Protein AF-A0AAP0EF32-F1 (afdb_monomer_lite)

Sequence (97 aa):
MDSSYGIVKLKPKQASKYGRFVVEEHNKKNAQSLIYDSIDEASVKCQRCGTDDRYRFTVYVKQAGAREAVPYEAILKDKQPGSNSPNLDLRSFKRKV

pLDDT: mean 90.47, std 9.37, range [47.59, 97.75]

Secondary structure (DSSP, 8-state):
---PPEE----HHHHHHHHHHHHHHHHHHHT--PEEEEEEEEEEEEEEETTEEEEEEEEEEE-TT-SS-EEEEEEEEESSTT-SS--EEEEEEEE--

Radius of gyration: 13.28 Å; chains: 1; bounding box: 34×24×44 Å

Structure (mmCIF, N/CA/C/O backbone):
data_AF-A0AAP0EF32-F1
#
_entry.id   AF-A0AAP0EF32-F1
#
loop_
_atom_site.group_PDB
_atom_site.id
_atom_site.type_symbol
_atom_site.label_atom_id
_atom_site.label_alt_id
_atom_site.label_comp_id
_atom_site.label_asym_id
_atom_site.label_entity_id
_atom_site.label_seq_id
_atom_site.pdbx_PDB_ins_code
_atom_site.Cartn_x
_atom_site.Cartn_y
_atom_site.Cartn_z
_atom_site.occupancy
_atom_site.B_iso_or_equiv
_atom_site.auth_seq_id
_atom_site.auth_comp_id
_atom_site.auth_asym_id
_atom_site.auth_atom_id
_atom_site.pdbx_PDB_model_num
ATOM 1 N N . MET A 1 1 ? 1.904 6.828 -26.453 1.00 47.59 1 MET A N 1
ATOM 2 C CA . MET A 1 1 ? 2.602 5.947 -25.495 1.00 47.59 1 MET A CA 1
ATOM 3 C C . MET A 1 1 ? 1.548 5.240 -24.676 1.00 47.59 1 MET A C 1
ATOM 5 O O . MET A 1 1 ? 0.747 5.915 -24.033 1.00 47.59 1 MET A O 1
ATOM 9 N N . ASP A 1 2 ? 1.499 3.917 -24.789 1.00 48.84 2 ASP A N 1
ATOM 10 C CA . ASP A 1 2 ? 0.524 3.077 -24.102 1.00 48.84 2 ASP A CA 1
ATOM 11 C C . ASP A 1 2 ? 0.673 3.274 -22.589 1.00 48.84 2 ASP A C 1
ATOM 13 O O . ASP A 1 2 ? 1.685 2.931 -21.981 1.00 48.84 2 ASP A O 1
ATOM 17 N N . SER A 1 3 ? -0.280 3.996 -22.006 1.00 58.12 3 SER A N 1
ATOM 18 C CA . SER A 1 3 ? -0.214 4.507 -20.635 1.00 58.12 3 SER A CA 1
ATOM 19 C C . SER A 1 3 ? -0.855 3.514 -19.668 1.00 58.12 3 SER A C 1
ATOM 21 O O . SER A 1 3 ? -1.543 3.910 -18.729 1.00 58.12 3 SER A O 1
ATOM 23 N N . SER A 1 4 ? -0.690 2.217 -19.904 1.00 71.25 4 SER A N 1
ATOM 24 C CA . SER A 1 4 ? -1.320 1.179 -19.097 1.00 71.25 4 SER A CA 1
ATOM 25 C C . SER A 1 4 ? -0.462 0.807 -17.889 1.00 71.25 4 SER A C 1
ATOM 27 O O . SER A 1 4 ? 0.759 0.687 -17.976 1.00 71.25 4 SER A O 1
ATOM 29 N N . TYR A 1 5 ? -1.116 0.585 -16.756 1.00 76.62 5 TYR A N 1
ATOM 30 C CA . TYR A 1 5 ? -0.506 -0.028 -15.583 1.00 76.62 5 TYR A CA 1
ATOM 31 C C . TYR A 1 5 ? -0.160 -1.498 -15.872 1.00 76.62 5 TYR A C 1
ATOM 33 O O . TYR A 1 5 ? -1.061 -2.289 -16.151 1.00 76.62 5 TYR A O 1
ATOM 41 N N . GLY A 1 6 ? 1.114 -1.873 -15.751 1.00 86.44 6 GLY A N 1
ATOM 42 C CA . GLY A 1 6 ? 1.565 -3.266 -15.789 1.00 86.44 6 GLY A CA 1
ATOM 43 C C . GLY A 1 6 ? 1.609 -3.874 -14.388 1.00 86.44 6 GLY A C 1
ATOM 44 O O . GLY A 1 6 ? 1.958 -3.184 -13.431 1.00 86.44 6 GLY A O 1
ATOM 45 N N . ILE A 1 7 ? 1.256 -5.154 -14.240 1.00 88.56 7 ILE A N 1
ATOM 46 C CA . ILE A 1 7 ? 1.433 -5.872 -12.966 1.00 88.56 7 ILE A CA 1
ATOM 47 C C . ILE A 1 7 ? 2.934 -6.024 -12.709 1.00 88.56 7 ILE A C 1
ATOM 49 O O . ILE A 1 7 ? 3.672 -6.456 -13.594 1.00 88.56 7 ILE A O 1
ATOM 53 N N . VAL A 1 8 ? 3.389 -5.669 -11.506 1.00 90.50 8 VAL A N 1
ATOM 54 C CA . VAL A 1 8 ? 4.797 -5.799 -11.116 1.00 90.50 8 VAL A CA 1
ATOM 55 C C . VAL A 1 8 ? 4.921 -6.510 -9.782 1.00 90.50 8 VAL A C 1
ATOM 57 O O . VAL A 1 8 ? 4.117 -6.311 -8.877 1.00 90.50 8 VAL A O 1
ATOM 60 N N . LYS A 1 9 ? 5.979 -7.306 -9.637 1.00 90.12 9 LYS A N 1
ATOM 61 C CA . LYS A 1 9 ? 6.311 -7.949 -8.370 1.00 90.12 9 LYS A CA 1
ATOM 62 C C . LYS A 1 9 ? 7.339 -7.106 -7.626 1.00 90.12 9 LYS A C 1
ATOM 64 O O . LYS A 1 9 ? 8.499 -7.035 -8.030 1.00 90.12 9 LYS A O 1
ATOM 69 N N . LEU A 1 10 ? 6.916 -6.465 -6.540 1.00 87.62 10 LEU A N 1
ATOM 70 C CA . LEU A 1 10 ? 7.843 -5.804 -5.623 1.00 87.62 10 LEU A CA 1
ATOM 71 C C . LEU A 1 10 ? 8.566 -6.846 -4.766 1.00 87.62 10 LEU A C 1
ATOM 73 O O . LEU A 1 10 ? 8.036 -7.916 -4.474 1.00 87.62 10 LEU A O 1
ATOM 77 N N . LYS A 1 11 ? 9.782 -6.524 -4.316 1.00 90.81 11 LYS A N 1
ATOM 78 C CA . LYS A 1 11 ? 10.433 -7.319 -3.265 1.00 90.81 11 LYS A CA 1
ATOM 79 C C . LYS A 1 11 ? 9.631 -7.162 -1.960 1.00 90.81 11 LYS A C 1
ATOM 81 O O . LYS A 1 11 ? 9.246 -6.030 -1.661 1.00 90.81 11 LYS A O 1
ATOM 86 N N . PRO A 1 12 ? 9.479 -8.198 -1.113 1.00 89.44 12 PRO A N 1
ATOM 87 C CA . PRO A 1 12 ? 8.648 -8.121 0.100 1.00 89.44 12 PRO A CA 1
ATOM 88 C C . PRO A 1 12 ? 8.994 -6.952 1.041 1.00 89.44 12 PRO A C 1
ATOM 90 O O . PRO A 1 12 ? 8.117 -6.264 1.565 1.00 89.44 12 PRO A O 1
ATOM 93 N N . LYS A 1 13 ? 10.294 -6.648 1.192 1.00 90.44 13 LYS A N 1
ATOM 94 C CA . LYS A 1 13 ? 10.767 -5.489 1.973 1.00 90.44 13 LYS A CA 1
ATOM 95 C C . LYS A 1 13 ? 10.318 -4.151 1.371 1.00 90.44 13 LYS A C 1
ATOM 97 O O . LYS A 1 13 ? 9.969 -3.235 2.109 1.00 90.44 13 LYS A O 1
ATOM 102 N N . GLN A 1 14 ? 10.327 -4.034 0.043 1.00 90.38 14 GLN A N 1
ATOM 103 C CA . GLN A 1 14 ? 9.887 -2.833 -0.669 1.00 90.38 14 GLN A CA 1
ATOM 104 C C . GLN A 1 14 ? 8.363 -2.689 -0.613 1.00 90.38 14 GLN A C 1
ATOM 106 O O . GLN A 1 14 ? 7.878 -1.601 -0.322 1.00 90.38 14 GLN A O 1
ATOM 111 N N . ALA A 1 15 ? 7.624 -3.786 -0.805 1.00 92.44 15 ALA A N 1
ATOM 112 C CA . ALA A 1 15 ? 6.168 -3.818 -0.693 1.00 92.44 15 ALA A CA 1
ATOM 113 C C . ALA A 1 15 ? 5.709 -3.358 0.701 1.00 92.44 15 ALA A C 1
ATOM 115 O O . ALA A 1 15 ? 4.928 -2.416 0.819 1.00 92.44 15 ALA A O 1
ATOM 116 N N . SER A 1 16 ? 6.292 -3.931 1.761 1.00 93.88 16 SER A N 1
ATOM 117 C CA . SER A 1 16 ? 6.029 -3.509 3.144 1.00 93.88 16 SER A CA 1
ATOM 118 C C . SER A 1 16 ? 6.396 -2.043 3.399 1.00 93.88 16 SER A C 1
ATOM 120 O O . SER A 1 16 ? 5.659 -1.335 4.083 1.00 93.88 16 SER A O 1
ATOM 122 N N . LYS A 1 17 ? 7.518 -1.560 2.840 1.00 93.88 17 LYS A N 1
ATOM 123 C CA . LYS A 1 17 ? 7.932 -0.151 2.954 1.00 93.88 17 LYS A CA 1
ATOM 124 C C . LYS A 1 17 ? 6.905 0.786 2.315 1.00 93.88 17 LYS A C 1
ATOM 126 O O . LYS A 1 17 ? 6.539 1.782 2.930 1.00 93.88 17 LYS A O 1
ATOM 131 N N . TYR A 1 18 ? 6.429 0.469 1.111 1.00 94.94 18 TYR A N 1
ATOM 132 C CA . TYR A 1 18 ? 5.419 1.271 0.417 1.00 94.94 18 TYR A CA 1
ATOM 133 C C . TYR A 1 18 ? 4.072 1.229 1.142 1.00 94.94 18 TYR A C 1
ATOM 135 O O . TYR A 1 18 ? 3.463 2.276 1.336 1.00 94.94 18 TYR A O 1
ATOM 143 N N . GLY A 1 19 ? 3.645 0.048 1.600 1.00 96.25 19 GLY A N 1
ATOM 144 C CA . GLY A 1 19 ? 2.417 -0.129 2.373 1.00 96.25 19 GLY A CA 1
ATOM 145 C C . GLY A 1 19 ? 2.399 0.698 3.662 1.00 96.25 19 GLY A C 1
ATOM 146 O O . GLY A 1 19 ? 1.444 1.428 3.906 1.00 96.25 19 GLY A O 1
ATOM 147 N N . ARG A 1 20 ? 3.477 0.665 4.455 1.00 97.00 20 ARG A N 1
ATOM 148 C CA . ARG A 1 20 ? 3.591 1.498 5.667 1.00 97.00 20 ARG A CA 1
ATOM 149 C C . ARG A 1 20 ? 3.611 2.986 5.343 1.00 97.00 20 ARG A C 1
ATOM 151 O O . ARG A 1 20 ? 2.861 3.745 5.948 1.00 97.00 20 ARG A O 1
ATOM 158 N N . PHE A 1 21 ? 4.402 3.382 4.345 1.00 96.44 21 PHE A N 1
ATOM 159 C CA . PHE A 1 21 ? 4.516 4.777 3.925 1.00 96.44 21 PHE A CA 1
ATOM 160 C C . PHE A 1 21 ? 3.153 5.394 3.586 1.00 96.44 21 PHE A C 1
ATOM 162 O O . PHE A 1 21 ? 2.835 6.476 4.072 1.00 96.44 21 PHE A O 1
ATOM 169 N N . VAL A 1 22 ? 2.321 4.714 2.786 1.00 97.31 22 VAL A N 1
ATOM 170 C CA . VAL A 1 22 ? 1.019 5.278 2.386 1.00 97.31 22 VAL A CA 1
ATOM 171 C C . VAL A 1 22 ? 0.059 5.439 3.566 1.00 97.31 22 VAL A C 1
ATOM 173 O O . VAL A 1 22 ? -0.698 6.405 3.595 1.00 97.31 22 VAL A O 1
ATOM 176 N N . VAL A 1 23 ? 0.116 4.543 4.557 1.00 97.19 23 VAL A N 1
ATOM 177 C CA . VAL A 1 23 ? -0.704 4.635 5.775 1.00 97.19 23 VAL A CA 1
ATOM 178 C C . VAL A 1 23 ? -0.226 5.778 6.666 1.00 97.19 23 VAL A C 1
ATOM 180 O O . VAL A 1 23 ? -1.037 6.584 7.116 1.00 97.19 23 VAL A O 1
ATOM 183 N N . GLU A 1 24 ? 1.085 5.895 6.881 1.00 97.00 24 GLU A N 1
ATOM 184 C CA . GLU A 1 24 ? 1.680 6.974 7.674 1.00 97.00 24 GLU A CA 1
ATOM 185 C C . GLU A 1 24 ? 1.392 8.352 7.070 1.00 97.00 24 GLU A C 1
ATOM 187 O O . GLU A 1 24 ? 0.956 9.260 7.777 1.00 97.00 24 GLU A O 1
ATOM 192 N N . GLU A 1 25 ? 1.585 8.516 5.761 1.00 97.19 25 GLU A N 1
ATOM 193 C CA . GLU A 1 25 ? 1.305 9.779 5.075 1.00 97.19 25 GLU A CA 1
ATOM 194 C C . GLU A 1 25 ? -0.183 10.134 5.095 1.00 97.19 25 GLU A C 1
ATOM 196 O O . GLU A 1 25 ? -0.539 11.299 5.277 1.00 97.19 25 GLU A O 1
ATOM 201 N N . HIS A 1 26 ? -1.069 9.144 4.950 1.00 96.69 26 HIS A N 1
ATOM 202 C CA . HIS A 1 26 ? -2.50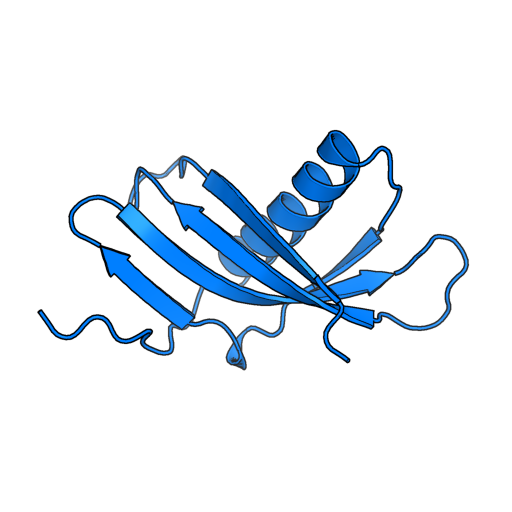7 9.366 5.081 1.00 96.69 26 HIS A CA 1
ATOM 203 C C . HIS A 1 26 ? -2.881 9.814 6.499 1.00 96.69 26 HIS A C 1
ATOM 205 O O . HIS A 1 26 ? -3.607 10.797 6.657 1.00 96.69 26 HIS A O 1
ATOM 211 N N . ASN A 1 27 ? -2.344 9.147 7.522 1.00 96.88 27 ASN A N 1
ATOM 212 C CA . ASN A 1 27 ? -2.565 9.491 8.925 1.00 96.88 27 ASN A CA 1
ATOM 213 C C . ASN A 1 27 ? -2.096 10.915 9.248 1.00 96.88 27 ASN A C 1
ATOM 215 O O . ASN A 1 27 ? -2.855 11.675 9.847 1.00 96.88 27 ASN A O 1
ATOM 219 N N . LYS A 1 28 ? -0.896 11.307 8.792 1.00 96.38 28 LYS A N 1
ATOM 220 C CA . LYS A 1 28 ? -0.365 12.673 8.961 1.00 96.38 28 LYS A CA 1
ATOM 221 C C . LYS A 1 28 ? -1.268 13.724 8.313 1.00 96.38 28 LYS A C 1
ATOM 223 O O . LYS A 1 28 ? -1.560 14.738 8.935 1.00 96.38 28 LYS A O 1
ATOM 228 N N . LYS A 1 29 ? -1.717 13.485 7.074 1.00 95.62 29 LYS A N 1
ATOM 229 C CA . LYS A 1 29 ? -2.533 14.444 6.3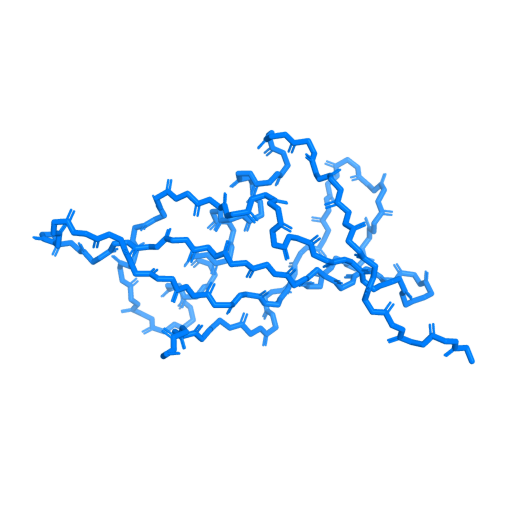06 1.00 95.62 29 LYS A CA 1
ATOM 230 C C . LYS A 1 29 ? -3.957 14.600 6.845 1.00 95.62 29 LYS A C 1
ATOM 232 O O . LYS A 1 29 ? -4.532 15.670 6.696 1.00 95.62 29 LYS A O 1
ATOM 237 N N . ASN A 1 30 ? -4.524 13.550 7.441 1.00 94.50 30 ASN A N 1
ATOM 238 C CA . ASN A 1 30 ? -5.935 13.513 7.844 1.00 94.50 30 ASN A CA 1
ATOM 239 C C . ASN A 1 30 ? -6.146 13.432 9.366 1.00 94.50 30 ASN A C 1
ATOM 241 O O . ASN A 1 30 ? -7.278 13.235 9.798 1.00 94.50 30 ASN A O 1
ATOM 245 N N . ALA A 1 31 ? -5.081 13.538 10.170 1.00 92.19 31 ALA A N 1
ATOM 246 C CA . ALA A 1 31 ? -5.113 13.348 11.624 1.00 92.19 31 ALA A CA 1
ATOM 247 C C . ALA A 1 31 ? -5.800 12.029 12.052 1.00 92.19 31 ALA A C 1
ATOM 249 O O . ALA A 1 31 ? -6.595 11.993 12.989 1.00 92.19 31 ALA A O 1
ATOM 250 N N . GLN A 1 32 ? -5.504 10.935 11.339 1.00 91.88 32 GLN A N 1
ATOM 251 C CA . GLN A 1 32 ? -6.037 9.594 11.616 1.00 91.88 32 GLN A CA 1
ATOM 252 C C . GLN A 1 32 ? -4.984 8.678 12.254 1.00 91.88 32 GLN A C 1
ATOM 254 O O . GLN A 1 32 ? -3.789 8.963 12.226 1.00 91.88 32 GLN A O 1
ATOM 259 N N . SER A 1 33 ? -5.433 7.555 12.816 1.00 93.62 33 SER A N 1
ATOM 260 C CA . SER A 1 33 ? -4.601 6.549 13.491 1.00 93.62 33 SER A CA 1
ATOM 261 C C . SER A 1 33 ? -4.812 5.143 12.915 1.00 93.62 33 SER A C 1
ATOM 263 O O . SER A 1 33 ? -4.987 4.165 13.641 1.00 93.62 33 SER A O 1
ATOM 265 N N . LEU A 1 34 ? -4.819 5.030 11.582 1.00 95.62 34 LEU A N 1
ATOM 266 C CA . LEU A 1 34 ? -4.890 3.732 10.910 1.00 95.62 34 LEU A CA 1
ATOM 267 C C . LEU A 1 34 ? -3.600 2.936 11.141 1.00 95.62 34 LEU A C 1
ATOM 269 O O . LEU A 1 34 ? -2.498 3.480 11.085 1.00 95.62 34 LEU A O 1
ATOM 273 N N . ILE A 1 35 ? -3.741 1.635 11.363 1.00 96.62 35 ILE A N 1
ATOM 274 C CA . ILE A 1 35 ? -2.647 0.697 11.602 1.00 96.62 35 ILE A CA 1
ATOM 275 C C . ILE A 1 35 ? -2.434 -0.108 10.322 1.00 96.62 35 ILE A C 1
ATOM 277 O O . ILE A 1 35 ? -3.367 -0.730 9.815 1.00 96.62 35 ILE A O 1
ATOM 281 N N . TYR A 1 36 ? -1.211 -0.103 9.794 1.00 97.06 36 TYR A N 1
ATOM 282 C CA . TYR A 1 36 ? -0.839 -0.957 8.666 1.00 97.06 36 TYR A CA 1
ATOM 283 C C . TYR A 1 36 ? -0.905 -2.436 9.074 1.00 97.06 36 TYR A C 1
ATOM 285 O O . TYR A 1 36 ? -0.300 -2.820 10.074 1.00 97.06 36 TYR A O 1
ATOM 293 N N . ASP A 1 37 ? -1.599 -3.254 8.283 1.00 96.69 37 ASP A N 1
ATOM 294 C CA . ASP A 1 37 ? -1.657 -4.705 8.469 1.00 96.69 37 ASP A CA 1
ATOM 295 C C . ASP A 1 37 ? -0.789 -5.417 7.422 1.00 96.69 37 ASP A C 1
ATOM 297 O O . ASP A 1 37 ? 0.233 -6.022 7.750 1.00 96.69 37 ASP A O 1
ATOM 301 N N . SER A 1 38 ? -1.156 -5.288 6.148 1.00 96.56 38 SER A N 1
ATOM 302 C CA . SER A 1 38 ? -0.504 -5.993 5.044 1.00 96.56 38 SER A CA 1
ATOM 303 C C . SER A 1 38 ? -0.726 -5.287 3.705 1.00 96.56 38 SER A C 1
ATOM 305 O O . SER A 1 38 ? -1.553 -4.385 3.576 1.00 96.56 38 SER A O 1
ATOM 307 N N . ILE A 1 39 ? 0.034 -5.683 2.688 1.00 96.06 39 ILE A N 1
ATOM 308 C CA . ILE A 1 39 ? -0.127 -5.240 1.302 1.00 96.06 39 ILE A CA 1
ATOM 309 C C . ILE A 1 39 ? -0.474 -6.452 0.439 1.00 96.06 39 ILE A C 1
ATOM 311 O O . ILE A 1 39 ? 0.137 -7.509 0.581 1.00 96.06 39 ILE A O 1
ATOM 315 N N . ASP A 1 40 ? -1.438 -6.301 -0.466 1.00 95.25 40 ASP A N 1
ATOM 316 C CA . ASP A 1 40 ? -1.719 -7.317 -1.477 1.00 95.25 40 ASP A CA 1
ATOM 317 C C . ASP A 1 40 ? -0.683 -7.203 -2.600 1.00 95.25 40 ASP A C 1
ATOM 319 O O . ASP A 1 40 ? -0.830 -6.400 -3.529 1.00 95.25 40 ASP A O 1
ATOM 323 N N . GLU A 1 41 ? 0.384 -7.996 -2.503 1.00 91.56 41 GLU A N 1
ATOM 324 C CA . GLU A 1 41 ? 1.479 -8.009 -3.477 1.00 91.56 41 GLU A CA 1
ATOM 325 C C . GLU A 1 41 ? 1.016 -8.368 -4.899 1.00 91.56 41 GLU A C 1
ATOM 327 O O . GLU A 1 41 ? 1.617 -7.900 -5.866 1.00 91.56 41 GLU A O 1
ATOM 332 N N . ALA A 1 42 ? -0.066 -9.142 -5.050 1.00 90.62 42 ALA A N 1
ATOM 333 C CA . ALA A 1 42 ? -0.613 -9.504 -6.358 1.00 90.62 42 ALA A CA 1
ATOM 334 C C . ALA A 1 42 ? -1.377 -8.342 -7.014 1.00 90.62 42 ALA A C 1
ATOM 336 O O . ALA A 1 42 ? -1.521 -8.291 -8.236 1.00 90.62 42 ALA A O 1
ATOM 337 N N . SER A 1 43 ? -1.838 -7.376 -6.215 1.00 90.44 43 SER A N 1
ATOM 338 C CA . SER A 1 43 ? -2.537 -6.189 -6.711 1.00 90.44 43 SER A CA 1
ATOM 339 C C . SER A 1 43 ? -1.610 -5.081 -7.211 1.00 90.44 43 SER A C 1
ATOM 341 O O . SER A 1 43 ? -2.102 -4.085 -7.750 1.00 90.44 43 SER A O 1
ATOM 343 N N . VAL A 1 44 ? -0.292 -5.212 -7.017 1.00 94.19 44 VAL A N 1
ATOM 344 C CA . VAL A 1 44 ? 0.647 -4.134 -7.323 1.00 94.19 44 VAL A CA 1
ATOM 345 C C . VAL A 1 44 ? 0.788 -3.963 -8.828 1.00 94.19 44 VAL A C 1
ATOM 347 O O . VAL A 1 44 ? 1.245 -4.843 -9.558 1.00 94.19 44 VAL A O 1
ATOM 350 N N . LYS A 1 45 ? 0.437 -2.769 -9.291 1.00 94.06 45 LYS A N 1
ATOM 351 C CA . LYS A 1 45 ? 0.625 -2.345 -10.670 1.00 94.06 45 LYS A CA 1
ATOM 352 C C . LYS A 1 45 ? 1.502 -1.109 -10.720 1.00 94.06 45 LYS A C 1
ATOM 354 O O . LYS A 1 45 ? 1.304 -0.188 -9.931 1.00 94.06 45 LYS A O 1
ATOM 359 N N . CYS A 1 46 ? 2.428 -1.060 -11.666 1.00 92.38 46 CYS A N 1
ATOM 360 C CA . CYS A 1 46 ? 3.265 0.100 -11.930 1.00 92.38 46 CYS A CA 1
ATOM 361 C C . CYS A 1 46 ? 2.983 0.649 -13.329 1.00 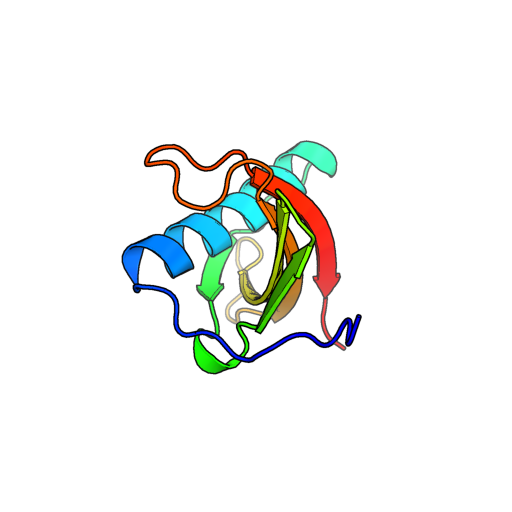92.38 46 CYS A C 1
ATOM 363 O O . CYS A 1 46 ? 2.850 -0.096 -14.298 1.00 92.38 46 CYS A O 1
ATOM 365 N N . GLN A 1 47 ? 2.892 1.966 -13.423 1.00 90.94 47 GLN A N 1
ATOM 366 C CA . GLN A 1 47 ? 2.882 2.712 -14.667 1.00 90.94 47 GLN A CA 1
ATOM 367 C C . GLN A 1 47 ? 4.147 3.568 -14.692 1.00 90.94 47 GLN A C 1
ATOM 369 O O . GLN A 1 47 ? 4.312 4.454 -13.851 1.00 90.94 47 GLN A O 1
ATOM 374 N N . ARG A 1 48 ? 5.025 3.313 -15.662 1.00 85.50 48 ARG A N 1
ATOM 375 C CA . ARG A 1 48 ? 6.238 4.106 -15.861 1.00 85.50 48 ARG A CA 1
ATOM 376 C C . ARG A 1 48 ? 5.907 5.361 -16.662 1.00 85.50 48 ARG A C 1
ATOM 378 O O . ARG A 1 48 ? 5.338 5.281 -17.748 1.00 85.50 48 ARG A O 1
ATOM 385 N N . CYS A 1 49 ? 6.259 6.522 -16.129 1.00 77.50 49 CYS A N 1
ATOM 386 C CA . CYS A 1 49 ? 5.959 7.833 -16.694 1.00 77.50 49 CYS A CA 1
ATOM 387 C C . CYS A 1 49 ? 7.248 8.654 -16.825 1.00 77.50 49 CYS A C 1
ATOM 389 O O . CYS A 1 49 ? 7.495 9.570 -16.042 1.00 77.50 49 CYS A O 1
ATOM 391 N N . GLY A 1 50 ? 8.073 8.333 -17.825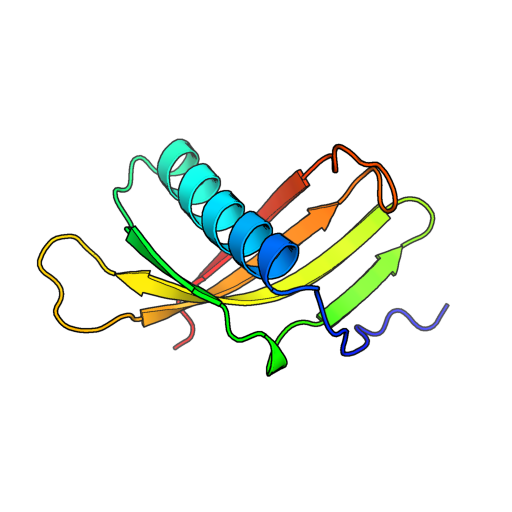 1.00 81.69 50 GLY A N 1
ATOM 392 C CA . GLY A 1 50 ? 9.349 9.017 -18.043 1.00 81.69 50 GLY A CA 1
ATOM 393 C C . GLY A 1 50 ? 10.308 8.792 -16.874 1.00 81.69 50 GLY A C 1
ATOM 394 O O . GLY A 1 50 ? 10.834 7.690 -16.713 1.00 81.69 50 GLY A O 1
ATOM 395 N N . THR A 1 51 ? 10.520 9.836 -16.071 1.00 83.44 51 THR A N 1
ATOM 396 C CA . THR A 1 51 ? 11.389 9.827 -14.883 1.00 83.44 51 THR A CA 1
ATOM 397 C C . THR A 1 51 ? 10.676 9.415 -13.597 1.00 83.44 51 THR A C 1
ATOM 399 O O . THR A 1 51 ? 11.342 9.254 -12.584 1.00 83.44 51 THR A O 1
ATOM 402 N N . ASP A 1 52 ? 9.353 9.245 -13.623 1.00 87.12 52 ASP A N 1
ATOM 403 C CA . ASP A 1 52 ? 8.556 8.894 -12.448 1.00 87.12 52 ASP A CA 1
ATOM 404 C C . ASP A 1 52 ? 7.887 7.526 -12.624 1.00 87.12 52 ASP A C 1
ATOM 406 O O . ASP A 1 52 ? 7.431 7.193 -13.718 1.00 87.12 52 ASP A O 1
ATOM 410 N N . ASP A 1 53 ? 7.705 6.791 -11.529 1.00 91.38 53 ASP A N 1
ATOM 411 C CA . ASP A 1 53 ? 6.856 5.598 -11.488 1.00 91.38 53 ASP A CA 1
ATOM 412 C C . ASP A 1 53 ? 5.583 5.878 -10.683 1.00 91.38 53 ASP A C 1
ATOM 414 O O . ASP A 1 53 ? 5.606 6.516 -9.628 1.00 91.38 53 ASP A O 1
ATOM 418 N N . ARG A 1 54 ? 4.441 5.379 -11.158 1.00 93.50 54 ARG A N 1
ATOM 419 C CA . ARG A 1 54 ? 3.183 5.393 -10.404 1.00 93.50 54 ARG A CA 1
ATOM 420 C C . ARG A 1 54 ? 2.790 3.977 -10.044 1.00 93.50 54 ARG A C 1
ATOM 422 O O . ARG A 1 54 ? 2.452 3.184 -10.916 1.00 93.50 54 ARG A O 1
ATOM 429 N N . TYR A 1 55 ? 2.752 3.694 -8.755 1.00 94.25 55 TYR A N 1
ATOM 430 C CA . TYR A 1 55 ? 2.296 2.429 -8.209 1.00 94.25 55 TYR A CA 1
ATOM 431 C C . TYR A 1 55 ? 0.835 2.541 -7.781 1.00 94.25 55 TYR A C 1
ATOM 433 O O . TYR A 1 55 ? 0.428 3.528 -7.170 1.00 94.25 55 TYR A O 1
ATOM 441 N N . ARG A 1 56 ? 0.048 1.517 -8.096 1.00 95.88 56 ARG A N 1
ATOM 442 C CA . ARG A 1 56 ? -1.308 1.308 -7.593 1.00 95.88 56 ARG A CA 1
ATOM 443 C C . ARG A 1 56 ? -1.361 -0.061 -6.936 1.00 95.88 56 ARG A C 1
ATOM 445 O O . ARG A 1 56 ? -0.946 -1.033 -7.558 1.00 95.88 56 ARG A O 1
ATOM 452 N N . PHE A 1 57 ? -1.856 -0.140 -5.711 1.00 96.62 57 PHE A N 1
ATOM 453 C CA . PHE A 1 57 ? -1.954 -1.399 -4.975 1.00 96.62 57 PHE A CA 1
ATOM 454 C C . PHE A 1 57 ? -3.034 -1.333 -3.900 1.00 96.62 57 PHE A C 1
ATOM 456 O O . PHE A 1 57 ? -3.478 -0.253 -3.507 1.00 96.62 57 PHE A O 1
ATOM 463 N N . THR A 1 58 ? -3.453 -2.503 -3.431 1.00 97.69 58 THR A N 1
ATOM 464 C CA . THR A 1 58 ? -4.352 -2.658 -2.289 1.00 97.69 58 THR A CA 1
ATOM 465 C C . THR A 1 58 ? -3.521 -2.854 -1.025 1.00 97.69 58 THR A C 1
ATOM 467 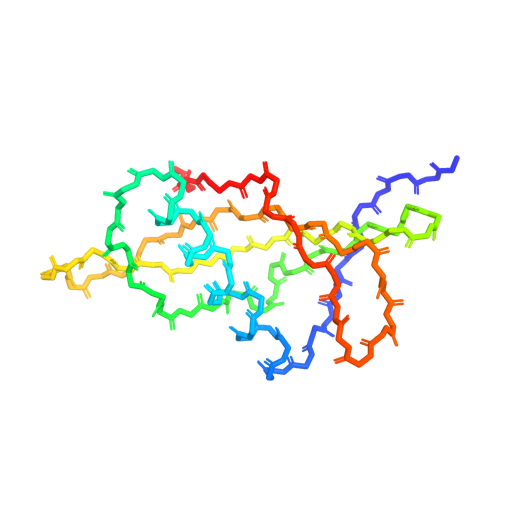O O . THR A 1 58 ? -2.619 -3.689 -0.981 1.00 97.69 58 THR A O 1
ATOM 470 N N . VAL A 1 59 ? -3.825 -2.074 0.004 1.00 97.56 59 VAL A N 1
ATOM 471 C CA . VAL A 1 59 ? -3.240 -2.176 1.339 1.00 97.56 59 VAL A CA 1
ATOM 472 C C . VAL A 1 59 ? -4.353 -2.410 2.347 1.00 97.56 59 VAL A C 1
ATOM 474 O O . VAL A 1 59 ? -5.406 -1.780 2.284 1.00 97.56 59 VAL A O 1
ATOM 477 N N . TYR A 1 60 ? -4.127 -3.340 3.261 1.00 97.62 60 TYR A N 1
ATOM 478 C CA . TYR A 1 60 ? -5.038 -3.657 4.343 1.00 97.62 60 TYR A CA 1
ATOM 479 C C . TYR A 1 60 ? -4.634 -2.867 5.581 1.00 97.62 60 TYR A C 1
ATOM 481 O O . TYR A 1 60 ? -3.464 -2.843 5.978 1.00 97.62 60 TYR A O 1
ATOM 489 N N . VAL A 1 61 ? -5.612 -2.198 6.183 1.00 97.25 61 VAL A N 1
ATOM 490 C CA . VAL A 1 61 ? -5.410 -1.373 7.376 1.00 97.25 61 VAL A CA 1
ATOM 491 C C . VAL A 1 61 ? -6.449 -1.682 8.435 1.00 97.25 61 VAL A C 1
ATOM 493 O O . VAL A 1 61 ? -7.589 -2.013 8.124 1.00 97.25 61 VAL A O 1
ATOM 496 N N . LYS A 1 62 ? -6.067 -1.541 9.698 1.00 96.12 62 LYS A N 1
ATOM 497 C CA . LYS A 1 62 ? -6.950 -1.690 10.854 1.00 96.12 62 LYS A CA 1
ATOM 498 C C . LYS A 1 62 ? -7.169 -0.341 11.518 1.00 96.12 62 LYS A C 1
ATOM 500 O O . LYS A 1 62 ? -6.279 0.505 11.538 1.00 96.12 62 LYS A O 1
ATOM 505 N N . GLN A 1 63 ? -8.345 -0.148 12.096 1.00 92.50 63 GLN A N 1
ATOM 506 C CA . GLN A 1 63 ? -8.539 0.892 13.104 1.00 92.50 63 GLN A CA 1
ATOM 507 C C . GLN A 1 63 ? -8.147 0.338 14.475 1.00 92.50 63 GLN A C 1
ATOM 509 O O . GLN A 1 63 ? -8.187 -0.876 14.693 1.00 92.50 63 GLN A O 1
ATOM 514 N N . ALA A 1 64 ? -7.767 1.211 15.407 1.00 86.19 64 ALA A N 1
ATOM 515 C CA . ALA A 1 64 ? -7.498 0.794 16.779 1.00 86.19 64 ALA A CA 1
ATOM 516 C C . ALA A 1 64 ? -8.726 0.070 17.365 1.00 86.19 64 ALA A C 1
ATOM 518 O O . ALA A 1 64 ? -9.838 0.592 17.331 1.00 86.19 64 ALA A O 1
ATOM 519 N N . GLY A 1 65 ? -8.528 -1.154 17.860 1.00 86.00 65 GLY A N 1
ATOM 520 C CA . GLY A 1 65 ? -9.602 -1.995 18.402 1.00 86.00 65 GLY A CA 1
ATOM 521 C C . GLY A 1 65 ? -10.437 -2.758 17.363 1.00 86.00 65 GLY A C 1
ATOM 522 O O . GLY A 1 65 ? -11.266 -3.580 17.750 1.00 86.00 65 GLY A O 1
ATOM 523 N N . ALA A 1 66 ? -10.213 -2.555 16.061 1.00 90.25 66 ALA A N 1
ATOM 524 C CA . ALA A 1 66 ? -10.872 -3.344 15.024 1.00 90.25 66 ALA A CA 1
ATOM 525 C C . ALA A 1 66 ? -10.258 -4.750 14.925 1.00 90.25 66 ALA A C 1
ATOM 527 O O . ALA A 1 66 ? -9.037 -4.916 14.938 1.00 90.25 66 ALA A O 1
ATOM 528 N N . ARG A 1 67 ? -11.116 -5.768 14.791 1.00 89.06 67 ARG A N 1
ATOM 529 C CA . ARG A 1 67 ? -10.686 -7.170 14.636 1.00 89.06 67 ARG A CA 1
ATOM 530 C C . ARG A 1 67 ? -10.149 -7.466 13.238 1.00 89.06 67 ARG A C 1
ATOM 532 O O . ARG A 1 67 ? -9.225 -8.259 13.088 1.00 89.06 67 ARG A O 1
ATOM 539 N N . GLU A 1 68 ? -10.701 -6.802 12.231 1.00 93.12 68 GLU A N 1
ATOM 540 C CA . GLU A 1 68 ? -10.444 -7.097 10.825 1.00 93.12 68 GLU A CA 1
ATOM 541 C C . GLU A 1 68 ? -9.794 -5.910 10.122 1.00 93.12 68 GLU A C 1
ATOM 543 O O . GLU A 1 68 ? -10.068 -4.747 10.434 1.00 93.12 68 GLU A O 1
ATOM 548 N N . ALA A 1 69 ? -8.908 -6.216 9.175 1.00 96.12 69 ALA A N 1
ATOM 549 C CA . ALA A 1 69 ? -8.332 -5.210 8.304 1.00 96.12 69 ALA A CA 1
ATOM 550 C C . ALA A 1 69 ? -9.270 -4.939 7.125 1.00 96.12 69 ALA A C 1
ATOM 552 O O . ALA A 1 69 ? -9.865 -5.851 6.557 1.00 96.12 69 ALA A O 1
ATOM 553 N N . VAL A 1 70 ? -9.365 -3.676 6.732 1.00 96.06 70 VAL A N 1
ATOM 554 C CA . VAL A 1 70 ? -10.175 -3.216 5.607 1.00 96.06 70 VAL A CA 1
ATOM 555 C C . VAL A 1 70 ? -9.275 -2.844 4.426 1.00 96.06 70 VAL A C 1
ATOM 557 O O . VAL A 1 70 ? -8.217 -2.240 4.635 1.00 96.06 70 VAL A O 1
ATOM 560 N N . PRO A 1 71 ? -9.663 -3.185 3.185 1.00 97.31 71 PRO A N 1
ATOM 561 C CA . PRO A 1 71 ? -8.863 -2.897 2.004 1.00 97.31 71 PRO A CA 1
ATOM 562 C C . PRO A 1 71 ? -8.978 -1.428 1.587 1.00 97.31 71 PRO A C 1
ATOM 564 O O . PRO A 1 71 ? -10.069 -0.864 1.473 1.00 97.31 71 PRO A O 1
ATOM 567 N N . TYR A 1 72 ? -7.837 -0.820 1.294 1.00 97.69 72 TYR A N 1
ATOM 568 C CA . TYR A 1 72 ? -7.716 0.513 0.720 1.00 97.69 72 TYR A CA 1
ATOM 569 C C . TYR A 1 72 ? -6.915 0.431 -0.574 1.00 97.69 72 TYR A C 1
ATOM 571 O O . TYR A 1 72 ? -5.892 -0.245 -0.643 1.00 97.69 72 TYR A O 1
ATOM 579 N N . GLU A 1 73 ? -7.368 1.126 -1.611 1.00 97.75 73 GLU A N 1
ATOM 580 C CA . GLU A 1 73 ? -6.554 1.385 -2.789 1.00 97.75 73 GLU A CA 1
ATOM 581 C C . GLU A 1 73 ? -5.642 2.576 -2.498 1.00 97.75 73 GLU A C 1
ATOM 583 O O . GLU A 1 73 ? -6.100 3.660 -2.121 1.00 97.75 73 GLU A O 1
ATOM 588 N N . ALA A 1 74 ? -4.345 2.370 -2.702 1.00 97.50 74 ALA A N 1
ATOM 589 C CA . ALA A 1 74 ? -3.338 3.407 -2.626 1.00 97.50 74 ALA A CA 1
ATOM 590 C C . ALA A 1 74 ? -2.747 3.676 -4.013 1.00 97.50 74 ALA A C 1
ATOM 592 O O . ALA A 1 74 ? -2.462 2.751 -4.779 1.00 97.50 74 ALA A O 1
ATOM 593 N N . ILE A 1 75 ? -2.530 4.957 -4.315 1.00 96.38 75 ILE A N 1
ATOM 594 C CA . ILE A 1 75 ? -1.752 5.408 -5.469 1.00 96.38 75 ILE A CA 1
ATOM 595 C C . ILE A 1 75 ? -0.541 6.168 -4.945 1.00 96.38 75 ILE A C 1
ATOM 597 O O . ILE A 1 75 ? -0.668 7.211 -4.299 1.00 96.38 75 ILE A O 1
ATOM 601 N N . LEU A 1 76 ? 0.634 5.642 -5.259 1.00 95.44 76 LEU A N 1
ATOM 602 C CA . LEU A 1 76 ? 1.927 6.146 -4.833 1.00 95.44 76 LEU A CA 1
ATOM 603 C C . LEU A 1 76 ? 2.712 6.600 -6.061 1.00 95.44 76 LEU A C 1
ATOM 605 O O . LEU A 1 76 ? 2.777 5.880 -7.054 1.00 95.44 76 LEU A O 1
ATOM 609 N N . LYS A 1 77 ? 3.315 7.785 -6.005 1.00 94.94 77 LYS A N 1
ATOM 610 C CA . LYS A 1 77 ? 4.244 8.257 -7.034 1.00 94.94 77 LYS A CA 1
ATOM 611 C C . LYS A 1 77 ? 5.669 8.183 -6.491 1.00 94.94 77 LYS A C 1
ATOM 613 O O . LYS A 1 77 ? 5.938 8.786 -5.459 1.00 94.94 77 LYS A O 1
ATOM 618 N N . ASP A 1 78 ? 6.556 7.486 -7.188 1.00 92.56 78 ASP A N 1
ATOM 619 C CA . ASP A 1 78 ? 8.000 7.530 -6.963 1.00 92.56 78 ASP A CA 1
ATOM 620 C C . ASP A 1 78 ? 8.619 8.486 -7.985 1.00 92.56 78 ASP A C 1
ATOM 622 O O . ASP A 1 78 ? 8.552 8.249 -9.190 1.00 92.56 78 ASP A O 1
ATOM 626 N N . LYS A 1 79 ? 9.159 9.606 -7.504 1.00 90.69 79 LYS A N 1
ATOM 627 C CA . LYS A 1 79 ? 9.781 10.648 -8.336 1.00 90.69 79 LYS A CA 1
ATOM 628 C C . LYS A 1 79 ? 11.242 10.342 -8.673 1.00 90.69 79 LYS A C 1
ATOM 630 O O . LYS A 1 79 ? 11.880 11.106 -9.390 1.00 90.69 79 LYS A O 1
ATOM 635 N N . GLN A 1 80 ? 11.805 9.287 -8.086 1.00 87.12 80 GLN A N 1
ATOM 636 C CA . GLN A 1 80 ? 13.188 8.891 -8.314 1.00 87.12 80 GLN A CA 1
ATOM 637 C C . GLN A 1 80 ? 13.321 7.356 -8.317 1.00 87.12 80 GLN A C 1
ATOM 639 O O . GLN A 1 80 ? 14.028 6.785 -7.476 1.00 87.12 80 GLN A O 1
ATOM 644 N N . PRO A 1 81 ? 12.640 6.671 -9.256 1.00 81.06 81 PRO A N 1
ATOM 645 C CA . PRO A 1 81 ? 12.662 5.221 -9.346 1.00 81.06 81 PRO A CA 1
ATOM 646 C C . PRO A 1 81 ? 14.086 4.712 -9.606 1.00 81.06 81 PRO A C 1
ATOM 648 O O . PRO A 1 81 ? 14.847 5.289 -10.382 1.00 81.06 81 PRO A O 1
ATOM 651 N N . GLY A 1 82 ? 14.462 3.621 -8.936 1.00 75.56 82 GLY A N 1
ATOM 652 C CA . GLY A 1 82 ? 15.807 3.035 -9.017 1.00 75.56 82 GLY A CA 1
ATOM 653 C C . GLY A 1 82 ? 16.838 3.641 -8.055 1.00 75.56 82 GLY A C 1
ATOM 654 O O . GLY A 1 82 ? 17.939 3.108 -7.944 1.00 75.56 82 GLY A O 1
ATOM 655 N N . SER A 1 83 ? 16.487 4.701 -7.317 1.00 78.38 83 SER A N 1
ATOM 656 C CA . SER A 1 83 ? 17.300 5.200 -6.202 1.00 78.38 83 SER A CA 1
ATOM 657 C C . SER A 1 83 ? 17.237 4.254 -4.997 1.00 78.38 83 SER A C 1
ATOM 659 O O . SER A 1 83 ? 16.188 3.687 -4.682 1.00 78.38 83 SER A O 1
ATOM 661 N N . ASN A 1 84 ? 18.340 4.148 -4.250 1.00 73.50 84 ASN A N 1
ATOM 662 C CA . ASN A 1 84 ? 18.361 3.468 -2.947 1.00 73.50 84 ASN A CA 1
ATOM 663 C C . ASN A 1 84 ? 17.452 4.164 -1.912 1.00 73.50 84 ASN A C 1
ATOM 665 O O . ASN A 1 84 ? 16.971 3.532 -0.967 1.00 73.50 84 ASN A O 1
ATOM 669 N N . SER A 1 85 ? 17.170 5.450 -2.134 1.00 77.19 85 SER A N 1
ATOM 670 C CA . SER A 1 85 ? 16.263 6.277 -1.342 1.00 77.19 85 SER A CA 1
ATOM 671 C C . SER A 1 85 ? 15.158 6.816 -2.257 1.00 77.19 85 SER A C 1
ATOM 673 O O . SER A 1 85 ? 15.324 7.895 -2.825 1.00 77.19 85 SER A O 1
ATOM 675 N N . PRO A 1 86 ? 14.058 6.064 -2.457 1.00 80.44 86 PRO A N 1
ATOM 676 C CA . PRO A 1 86 ? 12.977 6.485 -3.343 1.00 80.44 86 PRO A CA 1
ATOM 677 C C . PRO A 1 86 ? 12.295 7.749 -2.811 1.00 80.44 86 PRO A C 1
ATOM 679 O O . PRO A 1 86 ? 12.072 7.881 -1.603 1.00 80.44 86 PRO A O 1
ATOM 682 N N . ASN A 1 87 ? 11.948 8.664 -3.718 1.00 91.12 87 ASN A N 1
ATOM 683 C CA . ASN A 1 87 ? 11.261 9.912 -3.389 1.00 91.12 87 ASN A CA 1
ATOM 684 C C . ASN A 1 87 ? 9.756 9.709 -3.571 1.00 91.12 87 ASN A C 1
ATOM 686 O O . ASN A 1 87 ? 9.204 9.890 -4.659 1.00 91.12 87 ASN A O 1
ATOM 690 N N . LEU A 1 88 ? 9.121 9.264 -2.492 1.00 93.94 88 LEU A N 1
ATOM 691 C CA . LEU A 1 88 ? 7.746 8.794 -2.487 1.00 93.94 88 LEU A CA 1
ATOM 692 C C . LEU A 1 88 ? 6.756 9.917 -2.176 1.00 93.94 88 LEU A C 1
ATOM 694 O O . LEU A 1 88 ? 6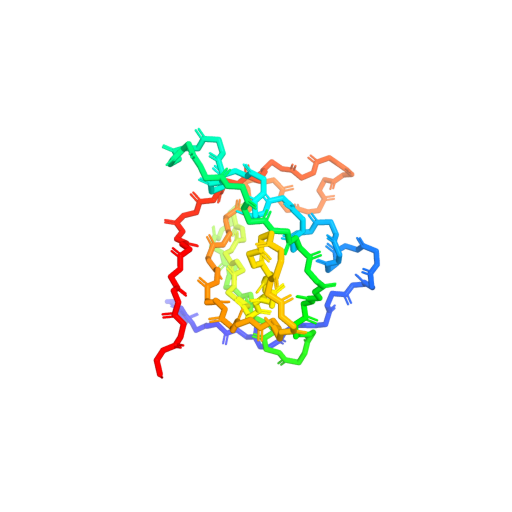.978 10.748 -1.301 1.00 93.94 88 LEU A O 1
ATOM 698 N N . ASP A 1 89 ? 5.626 9.906 -2.875 1.00 95.25 89 ASP A N 1
ATOM 699 C CA . ASP A 1 89 ? 4.557 10.883 -2.711 1.00 95.25 89 ASP A CA 1
ATOM 700 C C . ASP A 1 89 ? 3.189 10.199 -2.795 1.00 95.25 89 ASP A C 1
ATOM 702 O O . ASP A 1 89 ? 2.821 9.620 -3.826 1.00 95.25 89 ASP A O 1
ATOM 706 N N . LEU A 1 90 ? 2.430 10.250 -1.696 1.00 96.75 90 LEU A N 1
ATOM 707 C CA . LEU A 1 90 ? 1.086 9.683 -1.628 1.00 96.75 90 LEU A CA 1
ATOM 708 C C . LEU A 1 90 ? 0.111 10.538 -2.444 1.00 96.75 90 LEU A C 1
ATOM 710 O O . LEU A 1 90 ? -0.192 11.675 -2.070 1.00 96.75 90 LEU A O 1
ATOM 714 N N . ARG A 1 91 ? -0.423 9.960 -3.526 1.00 96.06 91 ARG A N 1
ATOM 715 C CA . ARG A 1 91 ? -1.371 10.618 -4.437 1.00 96.06 91 ARG A CA 1
ATOM 716 C C . ARG A 1 91 ? -2.823 10.321 -4.117 1.00 96.06 91 ARG A C 1
ATOM 718 O O . ARG A 1 91 ? -3.667 11.195 -4.286 1.00 96.06 91 ARG A O 1
ATOM 725 N N . SER A 1 92 ? -3.128 9.101 -3.694 1.00 96.75 92 SER A N 1
ATOM 726 C CA . SER A 1 92 ? -4.485 8.727 -3.309 1.00 96.75 92 SER A CA 1
ATOM 727 C C . SER A 1 92 ? -4.470 7.601 -2.294 1.00 96.75 92 SER A C 1
ATOM 729 O O . SER A 1 92 ? -3.598 6.737 -2.348 1.00 96.75 92 SER A O 1
ATOM 731 N N . PHE A 1 93 ? -5.446 7.620 -1.395 1.00 97.38 93 PHE A N 1
ATOM 732 C CA . PHE A 1 93 ? -5.685 6.579 -0.409 1.00 97.38 93 PHE A CA 1
ATOM 733 C C . PHE A 1 93 ? -7.191 6.516 -0.151 1.00 97.38 93 PHE A C 1
ATOM 735 O O . PHE A 1 93 ? -7.761 7.448 0.418 1.00 97.38 93 PHE A O 1
ATOM 742 N N . LYS A 1 94 ? -7.865 5.478 -0.651 1.00 96.44 94 LYS A N 1
ATOM 743 C CA . LYS A 1 94 ? -9.331 5.372 -0.602 1.00 96.44 94 LYS A CA 1
ATOM 744 C C . LYS A 1 94 ? -9.755 3.966 -0.219 1.00 96.44 94 LYS A C 1
ATOM 746 O O . LYS A 1 94 ? -9.209 2.998 -0.735 1.00 96.44 94 LYS A O 1
ATOM 751 N N . ARG A 1 95 ? -10.754 3.853 0.657 1.00 94.19 95 ARG A N 1
ATOM 752 C CA . ARG A 1 95 ? -11.343 2.559 1.018 1.00 94.19 95 ARG A CA 1
ATOM 753 C C . ARG A 1 95 ? -11.934 1.905 -0.234 1.00 94.19 95 ARG A C 1
ATOM 755 O O . ARG A 1 95 ? -12.639 2.580 -0.984 1.00 94.19 95 ARG A O 1
ATOM 762 N N . LYS A 1 96 ? -11.653 0.619 -0.455 1.00 88.88 96 LYS A N 1
ATOM 763 C CA . LYS A 1 96 ? -12.344 -0.168 -1.485 1.00 88.88 96 LYS A CA 1
ATOM 764 C C . LYS A 1 96 ? -13.691 -0.600 -0.904 1.00 88.88 96 LYS A C 1
ATOM 766 O O . LYS A 1 96 ? -13.720 -1.185 0.179 1.00 88.88 96 LYS A O 1
ATOM 771 N N . VAL A 1 97 ? -14.769 -0.210 -1.578 1.00 76.75 97 VAL A N 1
ATOM 772 C CA . VAL A 1 97 ? -16.146 -0.658 -1.313 1.00 76.75 97 VAL A CA 1
ATOM 773 C C . VAL A 1 97 ? -16.453 -1.913 -2.106 1.00 76.75 97 VAL A C 1
ATOM 775 O O . VAL A 1 97 ? -15.875 -2.052 -3.209 1.00 76.75 97 VAL A O 1
#

Organism: NCBI:txid152367

Foldseek 3Di:
DPQDWDQDADDQVVQVVVLVVLVVVVCVVPVADKAWDGWDRRQWTWGDDPQKIKIWTWTWIDHVPGPGTFIWIWIKMFNHPPDPDTPIDTDDIGTDD